Protein AF-A0A7X7NYK4-F1 (afdb_monomer)

Mean predicted aligned error: 4.28 Å

Foldseek 3Di:
DPLVVLVVLLVVLVVVLVVLLVVLLVLLVVLVPDPDDLVNLVSLLVNLVSQLVNLVSLLVSCVSCVVVVPVVSLVVQCVVLVVDPPDHSNVSSVVSNVVSVVLSVLSVCCNPPVPPDDPVSVVSVVVSSVVSNVVSVVSVVDPDD

Nearest PDB structures (foldseek):
  2xra-assembly1_A  TM=4.564E-01  e=1.113E+00  synthetic construct
  6gw5-assembly1_A  TM=4.126E-01  e=1.439E+00  Helicobacter pylori
  7nna-assembly1_A  TM=2.251E-01  e=9.634E+00  Klebsiella pneumoniae

Structure (mmCIF, N/CA/C/O backbone):
data_AF-A0A7X7NYK4-F1
#
_entry.id   AF-A0A7X7NYK4-F1
#
loop_
_atom_site.group_PDB
_atom_site.id
_atom_site.type_symbol
_atom_site.label_atom_id
_atom_site.label_alt_id
_atom_site.label_comp_id
_atom_site.label_asym_id
_atom_site.label_entity_id
_atom_site.label_seq_id
_atom_site.pdbx_PDB_ins_code
_atom_site.Cartn_x
_atom_site.Cartn_y
_atom_site.Cartn_z
_atom_site.occupancy
_atom_site.B_iso_or_equiv
_atom_site.auth_seq_id
_atom_site.auth_comp_id
_atom_site.auth_asym_id
_atom_site.auth_atom_id
_atom_site.pdbx_PDB_model_num
ATOM 1 N N . MET A 1 1 ? -14.800 -9.156 23.200 1.00 63.75 1 MET A N 1
ATOM 2 C CA . MET A 1 1 ? -13.624 -8.579 23.894 1.00 63.75 1 MET A CA 1
ATOM 3 C C . MET A 1 1 ? -14.090 -7.393 24.720 1.00 63.75 1 MET A C 1
ATOM 5 O O . MET A 1 1 ? -15.125 -6.828 24.391 1.00 63.75 1 MET A O 1
ATOM 9 N N . ALA A 1 2 ? -13.364 -7.009 25.770 1.00 80.00 2 ALA A N 1
ATOM 10 C CA . ALA A 1 2 ? -13.625 -5.723 26.422 1.00 80.00 2 ALA A CA 1
ATOM 11 C C . ALA A 1 2 ? -13.233 -4.579 25.465 1.00 80.00 2 ALA A C 1
ATOM 13 O O . ALA A 1 2 ? -12.233 -4.701 24.760 1.00 80.00 2 ALA A O 1
ATOM 14 N N . GLN A 1 3 ? -13.974 -3.467 25.444 1.00 82.19 3 GLN A N 1
ATOM 15 C CA . GLN A 1 3 ? -13.693 -2.311 24.567 1.00 82.19 3 GLN A CA 1
ATOM 16 C C . GLN A 1 3 ? -12.235 -1.826 24.676 1.00 82.19 3 GLN A C 1
ATOM 18 O O . GLN A 1 3 ? -11.560 -1.592 23.675 1.00 82.19 3 GLN A O 1
ATOM 23 N N . GLN A 1 4 ? -11.687 -1.814 25.895 1.00 87.56 4 GLN A N 1
ATOM 24 C CA . GLN A 1 4 ? -10.283 -1.471 26.152 1.00 87.56 4 GLN A CA 1
ATOM 25 C C . GLN A 1 4 ? -9.282 -2.373 25.404 1.00 87.56 4 GLN A C 1
ATOM 27 O O . GLN A 1 4 ? -8.241 -1.891 24.963 1.00 87.56 4 GLN A O 1
ATOM 32 N N . GLN A 1 5 ? -9.598 -3.658 25.210 1.00 89.94 5 GLN A N 1
ATOM 33 C CA . GLN A 1 5 ? -8.746 -4.592 24.463 1.00 89.94 5 GLN A CA 1
ATOM 34 C C . GLN A 1 5 ? -8.760 -4.287 22.959 1.00 89.94 5 GLN A C 1
ATOM 36 O O . GLN A 1 5 ? -7.721 -4.369 22.308 1.00 89.94 5 GLN A O 1
ATOM 41 N N . VAL A 1 6 ? -9.913 -3.888 22.410 1.00 89.56 6 VAL A N 1
ATOM 42 C CA . VAL A 1 6 ? -10.042 -3.49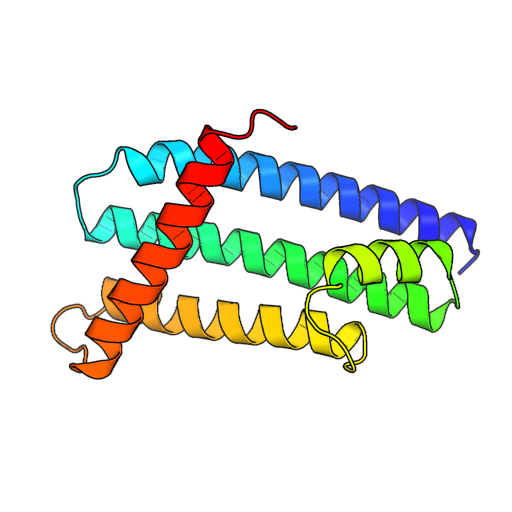3 20.996 1.00 89.56 6 VAL A CA 1
ATOM 43 C C . VAL A 1 6 ? -9.243 -2.219 20.720 1.00 89.56 6 VAL A C 1
ATOM 45 O O . VAL A 1 6 ? -8.514 -2.147 19.732 1.00 89.56 6 VAL A O 1
ATOM 48 N N . ILE A 1 7 ? -9.312 -1.243 21.628 1.00 91.62 7 ILE A N 1
ATOM 49 C CA . ILE A 1 7 ? -8.539 0.002 21.534 1.00 91.62 7 ILE A CA 1
ATOM 50 C C . ILE A 1 7 ? -7.033 -0.273 21.628 1.00 91.62 7 ILE A C 1
ATOM 52 O O . ILE A 1 7 ? -6.259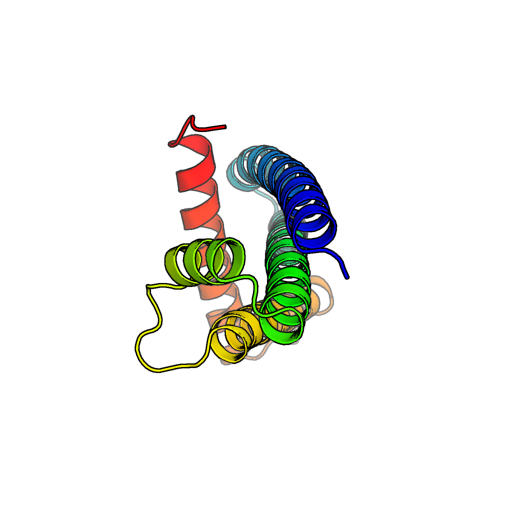 0.305 20.865 1.00 91.62 7 ILE A O 1
ATOM 56 N N . ALA A 1 8 ? -6.602 -1.152 22.537 1.00 93.25 8 ALA A N 1
ATOM 57 C CA . ALA A 1 8 ? -5.196 -1.539 22.656 1.00 93.25 8 ALA A CA 1
ATOM 58 C C . ALA A 1 8 ? -4.680 -2.197 21.364 1.00 93.25 8 ALA A C 1
ATOM 60 O O . ALA A 1 8 ? -3.689 -1.738 20.801 1.00 93.25 8 ALA A O 1
ATOM 61 N N . LEU A 1 9 ? -5.421 -3.172 20.823 1.00 93.06 9 LEU A N 1
ATOM 62 C CA . LEU A 1 9 ? -5.103 -3.797 19.534 1.00 93.06 9 LEU A CA 1
ATOM 63 C C . LEU A 1 9 ? -5.024 -2.777 18.396 1.00 93.06 9 LEU A C 1
ATOM 65 O O . LEU A 1 9 ? -4.140 -2.860 17.544 1.00 93.06 9 LEU A O 1
ATOM 69 N N . TYR A 1 10 ? -5.932 -1.799 18.371 1.00 94.50 10 TYR A N 1
ATOM 70 C CA . TYR A 1 10 ? -5.891 -0.750 17.359 1.00 94.50 10 TYR A CA 1
ATOM 71 C C . TYR A 1 10 ? -4.633 0.119 17.480 1.00 94.50 10 TYR A C 1
ATOM 73 O O . TYR A 1 10 ? -4.001 0.416 16.468 1.00 94.50 10 TYR A O 1
ATOM 81 N N . LYS A 1 11 ? -4.209 0.471 18.700 1.00 94.75 11 LYS A N 1
ATOM 82 C CA . LYS A 1 11 ? -2.945 1.191 18.930 1.00 94.75 11 LYS A CA 1
ATOM 83 C C . LYS A 1 11 ? -1.734 0.386 18.457 1.00 94.75 11 LYS A C 1
ATOM 85 O O . LYS A 1 11 ? -0.852 0.956 17.814 1.00 94.75 11 LYS A O 1
ATOM 90 N N . ASP A 1 12 ? -1.719 -0.923 18.690 1.00 96.31 12 ASP A N 1
ATOM 91 C CA . ASP A 1 12 ? -0.648 -1.799 18.201 1.00 96.31 12 ASP A CA 1
ATOM 92 C C . ASP A 1 12 ? -0.620 -1.854 16.668 1.00 96.31 12 ASP A C 1
ATOM 94 O O . ASP A 1 12 ? 0.446 -1.782 16.050 1.00 96.31 12 ASP A O 1
ATOM 98 N N . ILE A 1 13 ? -1.795 -1.916 16.033 1.00 95.69 13 ILE A N 1
ATOM 99 C CA . ILE A 1 13 ? -1.932 -1.826 14.575 1.00 95.69 13 ILE A CA 1
ATOM 100 C C . ILE A 1 13 ? -1.403 -0.483 14.060 1.00 95.69 13 ILE A C 1
ATOM 102 O O . ILE A 1 13 ? -0.646 -0.466 13.089 1.00 95.69 13 ILE A O 1
ATOM 106 N N . LEU A 1 14 ? -1.731 0.637 14.711 1.00 95.62 14 LEU A N 1
ATOM 107 C CA . LEU A 1 14 ? -1.191 1.952 14.349 1.00 95.62 14 LEU A CA 1
ATOM 108 C C . LEU A 1 14 ? 0.337 1.998 14.482 1.00 95.62 14 LEU A C 1
ATOM 110 O O . LEU A 1 14 ? 1.010 2.554 13.613 1.00 95.62 14 LEU A O 1
ATOM 114 N N . GLY A 1 15 ? 0.898 1.362 15.514 1.00 96.50 15 GLY A N 1
ATOM 115 C CA . GLY A 1 15 ? 2.342 1.194 15.670 1.00 96.50 15 GLY A CA 1
ATOM 116 C C . GLY A 1 15 ? 2.974 0.442 14.494 1.00 96.50 15 GLY A C 1
ATOM 117 O O . GLY A 1 15 ? 3.965 0.901 13.924 1.00 96.50 15 GLY A O 1
ATOM 118 N N . GLN A 1 16 ? 2.367 -0.668 14.066 1.00 96.88 16 GLN A N 1
ATOM 119 C CA . GLN A 1 16 ? 2.818 -1.428 12.893 1.00 96.88 16 GLN A CA 1
ATOM 120 C C . GLN A 1 16 ? 2.709 -0.613 11.600 1.00 96.88 16 GLN A C 1
ATOM 122 O O . GLN A 1 16 ? 3.641 -0.601 10.794 1.00 96.88 16 GLN A O 1
ATOM 127 N N . VAL A 1 17 ? 1.607 0.118 11.411 1.00 96.44 17 VAL A N 1
ATOM 128 C CA . VAL A 1 17 ? 1.431 1.002 10.253 1.00 96.44 17 VAL A CA 1
ATOM 129 C C . VAL A 1 17 ? 2.500 2.093 10.241 1.00 96.44 17 VAL A C 1
ATOM 131 O O . VAL A 1 17 ? 3.089 2.332 9.191 1.00 96.44 17 VAL A O 1
ATOM 134 N N . LYS A 1 18 ? 2.854 2.683 11.390 1.00 95.44 18 LYS A N 1
ATOM 135 C CA . LYS A 1 18 ? 3.949 3.663 11.470 1.00 95.44 18 LYS A CA 1
ATOM 136 C C . LYS A 1 18 ? 5.282 3.084 10.974 1.00 95.44 18 LYS A C 1
ATOM 138 O O . LYS A 1 18 ? 6.003 3.755 10.236 1.00 95.44 18 LYS A O 1
ATOM 143 N N . GLN A 1 19 ? 5.596 1.832 11.312 1.00 96.00 19 GLN A N 1
ATOM 144 C CA . GLN A 1 19 ? 6.805 1.155 10.819 1.00 96.00 19 GLN A CA 1
ATOM 145 C C . GLN A 1 19 ? 6.760 0.882 9.307 1.00 96.00 19 GLN A C 1
ATOM 147 O O . GLN A 1 19 ? 7.772 1.014 8.609 1.00 96.00 19 GLN A O 1
ATOM 152 N N . ILE A 1 20 ? 5.581 0.545 8.776 1.00 96.38 20 ILE A N 1
ATOM 153 C CA . ILE A 1 20 ? 5.364 0.410 7.330 1.00 96.38 20 ILE A CA 1
ATOM 154 C C . ILE A 1 20 ? 5.599 1.752 6.628 1.00 96.38 20 ILE A C 1
ATOM 156 O O . ILE A 1 20 ? 6.311 1.800 5.626 1.00 96.38 20 ILE A O 1
ATOM 160 N N . GLU A 1 21 ? 5.055 2.843 7.163 1.00 95.00 21 GLU A N 1
ATOM 161 C CA . GLU A 1 21 ? 5.196 4.189 6.601 1.00 95.00 21 GLU A CA 1
ATOM 162 C C . GLU A 1 21 ? 6.660 4.670 6.612 1.00 95.00 21 GLU A C 1
ATOM 164 O O . GLU A 1 21 ? 7.156 5.178 5.603 1.00 95.00 21 GLU A O 1
ATOM 169 N N . LEU A 1 22 ? 7.412 4.395 7.685 1.00 93.38 22 LEU A N 1
ATOM 170 C CA . LEU A 1 22 ? 8.867 4.610 7.733 1.00 93.38 22 LEU A CA 1
ATOM 171 C C . LEU A 1 22 ? 9.605 3.816 6.643 1.00 93.38 22 LEU A C 1
ATOM 173 O O . LEU A 1 22 ? 10.459 4.351 5.930 1.00 93.38 22 LEU A O 1
ATOM 177 N N . SER A 1 23 ? 9.249 2.541 6.474 1.00 94.19 23 SER A N 1
ATOM 178 C CA . SER A 1 23 ? 9.837 1.677 5.444 1.00 94.19 23 SER A CA 1
ATOM 179 C C . SER A 1 23 ? 9.542 2.196 4.033 1.00 94.19 23 SER A C 1
ATOM 181 O O . SER A 1 23 ? 10.435 2.219 3.180 1.00 94.19 23 SER A O 1
ATOM 183 N N . LYS A 1 24 ? 8.316 2.679 3.790 1.00 94.75 24 LYS A N 1
ATOM 184 C CA . LYS A 1 24 ? 7.922 3.325 2.531 1.00 94.75 24 LYS A CA 1
ATOM 185 C C . LYS A 1 24 ? 8.679 4.626 2.288 1.00 94.75 24 LYS A C 1
ATOM 187 O O . LYS A 1 24 ? 9.104 4.852 1.154 1.00 94.75 24 LYS A O 1
ATOM 192 N N . LYS A 1 25 ? 8.900 5.452 3.314 1.00 92.94 25 LYS A N 1
ATOM 193 C CA . LYS A 1 25 ? 9.686 6.692 3.202 1.00 92.94 25 LYS A CA 1
ATOM 194 C C . LYS A 1 25 ? 11.126 6.40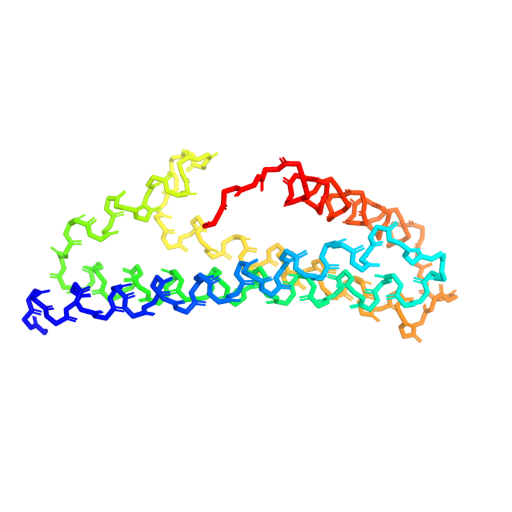1 2.772 1.00 92.94 25 LYS A C 1
ATOM 196 O O . LYS A 1 25 ? 11.592 6.944 1.773 1.00 92.94 25 LYS A O 1
ATOM 201 N N . ASN A 1 26 ? 11.793 5.456 3.436 1.00 92.06 26 ASN A N 1
ATOM 202 C CA . ASN A 1 26 ? 13.153 5.037 3.074 1.00 92.06 26 ASN A CA 1
ATOM 203 C C . ASN A 1 26 ? 13.227 4.459 1.653 1.00 92.06 26 ASN A C 1
ATOM 205 O O . ASN A 1 26 ? 14.166 4.724 0.896 1.00 92.06 26 ASN A O 1
ATOM 209 N N . LEU A 1 27 ? 12.222 3.670 1.268 1.00 94.44 27 LEU A N 1
ATOM 210 C CA . LEU A 1 27 ? 12.132 3.112 -0.074 1.00 94.44 27 LEU A CA 1
ATOM 211 C C . LEU A 1 27 ? 11.898 4.200 -1.129 1.00 94.44 27 LEU A C 1
ATOM 213 O O . LEU A 1 27 ? 12.476 4.113 -2.211 1.00 94.44 27 LEU A O 1
ATOM 217 N N . SER A 1 28 ? 11.111 5.227 -0.811 1.00 94.06 28 SER A N 1
ATOM 218 C CA . SER A 1 28 ? 10.816 6.357 -1.699 1.00 94.06 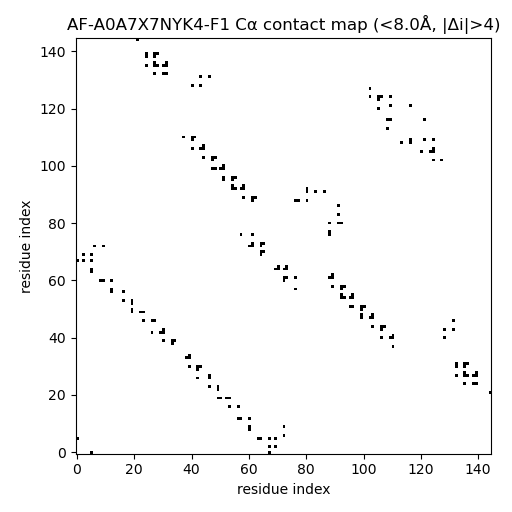28 SER A CA 1
ATOM 219 C C . SER A 1 28 ? 12.085 7.114 -2.081 1.00 94.06 28 SER A C 1
ATOM 221 O O . SER A 1 28 ? 12.333 7.317 -3.268 1.00 94.06 28 SER A O 1
ATOM 223 N N . SER A 1 29 ? 12.958 7.412 -1.114 1.00 91.62 29 SER A N 1
ATOM 224 C CA . SER A 1 29 ? 14.258 8.041 -1.387 1.00 91.62 29 SER A CA 1
ATOM 225 C C . SER A 1 29 ? 15.104 7.213 -2.360 1.00 91.62 29 SER A C 1
ATOM 227 O O . SER A 1 29 ? 15.627 7.733 -3.344 1.00 91.62 29 SER A O 1
ATOM 229 N N . ARG A 1 30 ? 15.176 5.890 -2.151 1.00 93.31 30 ARG A N 1
ATOM 230 C CA . ARG A 1 30 ? 15.901 4.972 -3.050 1.00 93.31 30 ARG A CA 1
ATOM 231 C C . ARG A 1 30 ? 15.267 4.900 -4.439 1.00 93.31 30 ARG A C 1
ATOM 233 O O . ARG A 1 30 ? 15.976 4.838 -5.443 1.00 93.31 30 ARG A O 1
ATOM 240 N N . LEU A 1 31 ? 13.937 4.897 -4.499 1.00 94.25 31 LEU A N 1
ATOM 241 C CA . LEU A 1 31 ? 13.175 4.813 -5.740 1.00 94.25 31 LEU A CA 1
ATOM 242 C C . LEU A 1 31 ? 13.416 6.029 -6.643 1.00 94.25 31 LEU A C 1
ATOM 244 O O . LEU A 1 31 ? 13.506 5.869 -7.859 1.00 94.25 31 LEU A O 1
ATOM 248 N N . LEU A 1 32 ? 13.554 7.22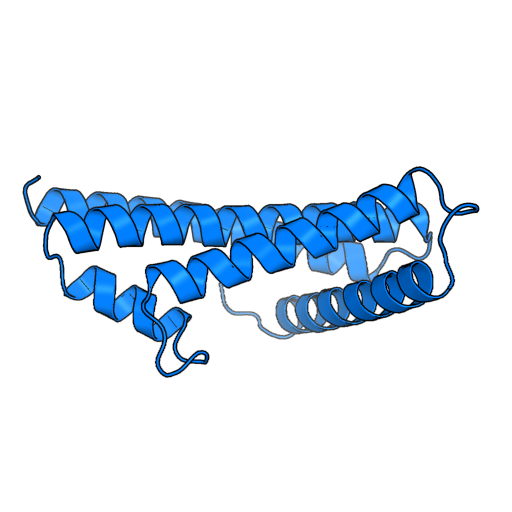0 -6.059 1.00 92.94 32 LEU A N 1
ATOM 249 C CA . LEU A 1 32 ? 13.803 8.456 -6.805 1.00 92.94 32 LEU A CA 1
ATOM 250 C C . LEU A 1 32 ? 15.242 8.557 -7.339 1.00 92.94 32 LEU A C 1
ATOM 252 O O . LEU A 1 32 ? 15.472 9.230 -8.340 1.00 92.94 32 LEU A O 1
ATOM 256 N N . MET A 1 33 ? 16.201 7.859 -6.722 1.00 92.88 33 MET A N 1
ATOM 257 C CA . MET A 1 33 ? 17.613 7.879 -7.131 1.00 92.88 33 MET A CA 1
ATOM 258 C C . MET A 1 33 ? 17.970 6.816 -8.182 1.00 92.88 33 MET A C 1
ATOM 260 O O . MET A 1 33 ? 18.947 6.970 -8.919 1.00 92.88 33 MET A O 1
ATOM 264 N N . VAL A 1 34 ? 17.211 5.718 -8.273 1.00 94.62 34 VAL A N 1
ATOM 265 C CA . VAL A 1 34 ? 17.578 4.598 -9.151 1.00 94.62 34 VAL A CA 1
ATOM 266 C C . VAL A 1 34 ? 17.306 4.908 -10.627 1.00 94.62 34 VAL A C 1
ATOM 268 O O . VAL A 1 34 ? 16.196 5.284 -11.011 1.00 94.62 34 VAL A O 1
ATOM 271 N N . LYS A 1 35 ? 18.310 4.698 -11.487 1.00 90.62 35 LYS A N 1
ATOM 272 C CA . LYS A 1 35 ? 18.198 4.866 -12.951 1.00 90.62 35 LYS A CA 1
ATOM 273 C C . LYS A 1 35 ? 17.816 3.571 -13.677 1.00 90.62 35 LYS A C 1
ATOM 275 O O . LYS A 1 35 ? 17.097 3.612 -14.670 1.00 90.62 35 LYS A O 1
ATOM 280 N N . GLU A 1 36 ? 18.269 2.432 -13.162 1.00 95.62 36 GLU A N 1
ATOM 281 C CA . GLU A 1 36 ? 18.100 1.113 -13.776 1.00 95.62 36 GLU A CA 1
ATOM 282 C C . GLU A 1 36 ? 16.644 0.622 -13.672 1.00 95.62 36 GLU A C 1
ATOM 284 O O . GLU A 1 36 ? 16.035 0.621 -12.596 1.00 95.62 36 GLU A O 1
ATOM 289 N N . ARG A 1 37 ? 16.057 0.238 -14.815 1.00 93.12 37 ARG A N 1
ATOM 290 C CA . ARG A 1 37 ? 14.613 -0.018 -14.934 1.00 93.12 37 ARG A CA 1
ATOM 291 C C . ARG A 1 37 ? 14.160 -1.213 -14.100 1.00 93.12 37 ARG A C 1
ATOM 293 O O . ARG A 1 37 ? 13.115 -1.119 -13.457 1.00 93.12 37 ARG A O 1
ATOM 300 N N . LYS A 1 38 ? 14.893 -2.329 -14.111 1.00 94.94 38 LYS A N 1
ATOM 301 C CA . LYS A 1 38 ? 14.491 -3.549 -13.401 1.00 94.94 38 LYS A CA 1
ATOM 302 C C . LYS A 1 38 ? 14.517 -3.319 -11.894 1.00 94.94 38 LYS A C 1
ATOM 304 O O . LYS A 1 38 ? 13.523 -3.610 -11.232 1.00 94.94 38 LYS A O 1
ATOM 309 N N . THR A 1 39 ? 15.582 -2.717 -11.365 1.00 96.44 39 THR A N 1
ATOM 310 C CA . THR A 1 39 ? 15.680 -2.350 -9.944 1.00 96.44 39 THR A CA 1
ATOM 311 C C . THR A 1 39 ? 14.579 -1.372 -9.551 1.00 96.44 39 THR A C 1
ATOM 313 O O . THR A 1 39 ? 13.941 -1.568 -8.517 1.00 96.44 39 THR A O 1
ATOM 316 N N . ARG A 1 40 ? 14.264 -0.373 -10.390 1.00 96.62 40 ARG A N 1
ATOM 317 C CA . ARG A 1 40 ? 13.128 0.528 -10.137 1.00 96.62 40 ARG A CA 1
ATOM 318 C C . ARG A 1 40 ? 11.813 -0.235 -9.991 1.00 96.62 40 ARG A C 1
ATOM 320 O O . ARG A 1 40 ? 11.078 -0.002 -9.037 1.00 96.62 40 ARG A O 1
ATOM 327 N N . LEU A 1 41 ? 11.525 -1.165 -10.901 1.00 97.31 41 LEU A N 1
ATOM 328 C CA . LEU A 1 41 ? 10.309 -1.981 -10.835 1.00 97.31 41 LEU A CA 1
ATOM 329 C C . LEU A 1 41 ? 10.277 -2.877 -9.588 1.00 97.31 41 LEU A C 1
ATOM 331 O O . LEU A 1 41 ? 9.216 -3.037 -8.986 1.00 97.31 41 LEU A O 1
ATOM 335 N N . VAL A 1 42 ? 11.421 -3.419 -9.158 1.00 97.81 42 VAL A N 1
ATOM 336 C CA . VAL A 1 42 ? 11.524 -4.177 -7.899 1.00 97.81 42 VAL A CA 1
ATOM 337 C C . VAL A 1 42 ? 11.180 -3.294 -6.697 1.00 97.81 42 VAL A C 1
ATOM 339 O O . VAL A 1 42 ? 10.368 -3.695 -5.862 1.00 97.81 42 VAL A O 1
ATOM 342 N N . LEU A 1 43 ? 11.729 -2.076 -6.632 1.00 97.62 43 LEU A N 1
ATOM 343 C CA . LEU A 1 43 ? 11.401 -1.116 -5.575 1.00 97.62 43 LEU A CA 1
ATOM 344 C C . LEU A 1 43 ? 9.911 -0.748 -5.597 1.00 97.62 43 LEU A C 1
ATOM 346 O O . LEU A 1 43 ? 9.272 -0.777 -4.551 1.00 97.62 43 LEU A O 1
ATOM 350 N N . ILE A 1 44 ? 9.322 -0.510 -6.771 1.00 97.75 44 ILE A N 1
ATOM 351 C CA . ILE A 1 44 ? 7.877 -0.254 -6.919 1.00 97.75 44 ILE A CA 1
ATOM 352 C C . ILE A 1 44 ? 7.046 -1.431 -6.403 1.00 97.75 44 ILE A C 1
ATOM 354 O O . ILE A 1 44 ? 6.093 -1.238 -5.651 1.00 97.75 44 ILE A O 1
ATOM 358 N N . ASN A 1 45 ? 7.406 -2.668 -6.750 1.00 98.19 45 ASN A N 1
ATOM 359 C CA . ASN A 1 45 ? 6.702 -3.845 -6.242 1.00 98.19 45 ASN A CA 1
ATOM 360 C C . ASN A 1 45 ? 6.791 -3.967 -4.709 1.00 98.19 45 ASN A C 1
ATOM 362 O O . ASN A 1 45 ? 5.833 -4.429 -4.085 1.00 98.19 45 ASN A O 1
ATOM 366 N N . ASN A 1 46 ? 7.910 -3.554 -4.110 1.00 97.94 46 ASN A N 1
ATOM 367 C CA . ASN A 1 46 ? 8.089 -3.525 -2.659 1.00 97.94 46 ASN A CA 1
ATOM 368 C C . ASN A 1 46 ? 7.297 -2.379 -2.008 1.00 97.94 46 ASN A C 1
ATOM 370 O O . ASN A 1 46 ? 6.665 -2.592 -0.979 1.00 97.94 46 ASN A O 1
ATOM 374 N N . PHE A 1 47 ? 7.240 -1.200 -2.633 1.00 97.69 47 PHE A N 1
ATOM 375 C CA . PHE A 1 47 ? 6.372 -0.101 -2.197 1.00 97.69 47 PHE A CA 1
ATOM 376 C C . PHE A 1 47 ? 4.908 -0.553 -2.131 1.00 97.69 47 PHE A C 1
ATOM 378 O O . PHE A 1 47 ? 4.247 -0.426 -1.104 1.00 97.69 47 PHE A O 1
ATOM 385 N N . LEU A 1 48 ? 4.423 -1.161 -3.217 1.00 97.94 48 LEU A N 1
ATOM 386 C CA . LEU A 1 48 ? 3.063 -1.690 -3.310 1.00 97.94 48 LEU A CA 1
ATOM 387 C C . LEU A 1 48 ? 2.821 -2.849 -2.330 1.00 97.94 48 LEU A C 1
ATOM 389 O O . LEU A 1 48 ? 1.698 -3.061 -1.882 1.00 97.94 48 LEU A O 1
ATOM 393 N N . TYR A 1 49 ? 3.851 -3.632 -1.994 1.00 98.00 49 TYR A N 1
ATOM 394 C CA . TYR A 1 49 ? 3.739 -4.656 -0.955 1.00 98.00 49 TYR A CA 1
ATOM 395 C C . TYR A 1 49 ? 3.426 -4.032 0.405 1.00 98.00 49 TYR A C 1
ATOM 397 O O . TYR A 1 49 ? 2.469 -4.461 1.047 1.00 98.00 49 TYR A O 1
ATOM 405 N N . PHE A 1 50 ? 4.192 -3.016 0.801 1.00 97.81 50 PHE A N 1
ATOM 406 C CA . PHE A 1 50 ? 3.980 -2.294 2.052 1.00 97.81 50 PHE A CA 1
ATOM 407 C C . PHE A 1 50 ? 2.613 -1.614 2.097 1.00 97.81 50 PHE A C 1
ATOM 409 O O . PHE A 1 50 ? 1.916 -1.730 3.103 1.00 97.81 50 PHE A O 1
ATOM 416 N N . GLU A 1 51 ? 2.182 -1.010 0.987 1.00 96.25 51 GLU A N 1
ATOM 417 C CA . GLU A 1 51 ? 0.856 -0.394 0.908 1.00 96.25 51 GLU A CA 1
ATOM 418 C C . GLU A 1 51 ? -0.257 -1.414 1.140 1.00 96.25 51 GLU A C 1
ATOM 420 O O . GLU A 1 51 ? -1.139 -1.211 1.973 1.00 96.25 51 GLU A O 1
ATOM 425 N N . ARG A 1 52 ? -0.164 -2.582 0.496 1.00 97.56 52 ARG A N 1
ATOM 426 C CA . ARG A 1 52 ? -1.108 -3.675 0.737 1.00 97.56 52 ARG A CA 1
ATOM 427 C C . ARG A 1 52 ? -1.118 -4.107 2.205 1.00 97.56 52 ARG A C 1
ATOM 429 O O . ARG A 1 52 ? -2.196 -4.294 2.754 1.00 97.56 52 ARG A O 1
ATOM 436 N N . CYS A 1 53 ? 0.051 -4.279 2.824 1.00 97.75 53 CYS A N 1
ATOM 437 C CA . CYS A 1 53 ? 0.151 -4.699 4.224 1.00 97.75 53 CYS A CA 1
ATOM 438 C C . CYS A 1 53 ? -0.526 -3.698 5.168 1.00 97.75 53 CYS A C 1
ATOM 440 O O . CYS A 1 53 ? -1.252 -4.118 6.064 1.00 97.75 53 CYS A O 1
ATOM 442 N N . LYS A 1 54 ? -0.373 -2.390 4.925 1.00 97.56 54 LYS A N 1
ATOM 443 C CA . LYS A 1 54 ? -1.104 -1.349 5.661 1.00 97.56 54 LYS A CA 1
ATOM 444 C C . LYS A 1 54 ? -2.618 -1.532 5.545 1.00 97.56 54 LYS A C 1
ATOM 446 O O . LYS A 1 54 ? -3.310 -1.559 6.559 1.00 97.56 54 LYS A O 1
ATOM 451 N N . HIS A 1 55 ? -3.141 -1.688 4.329 1.00 97.88 55 HIS A N 1
ATOM 452 C CA . HIS A 1 55 ? -4.583 -1.876 4.145 1.00 97.88 55 HIS A CA 1
ATOM 453 C C . HIS A 1 55 ? -5.085 -3.194 4.749 1.00 97.88 55 HIS A C 1
ATOM 455 O O . HIS A 1 55 ? -6.179 -3.228 5.300 1.00 97.88 55 HIS A O 1
ATOM 461 N N . GLU A 1 56 ? -4.297 -4.271 4.703 1.00 97.81 56 GLU A N 1
ATOM 462 C CA . GLU A 1 56 ? -4.633 -5.545 5.355 1.00 97.81 56 GLU A CA 1
ATOM 463 C C . GLU A 1 56 ? -4.716 -5.391 6.886 1.00 97.81 56 GLU A C 1
ATOM 465 O O . GLU A 1 56 ? -5.676 -5.873 7.489 1.00 97.81 56 GLU A O 1
ATOM 470 N N . LEU A 1 57 ? -3.792 -4.646 7.506 1.00 97.88 57 LEU A N 1
ATOM 471 C CA . LEU A 1 57 ? -3.855 -4.309 8.933 1.00 97.88 57 LEU A CA 1
ATOM 472 C C . LEU A 1 57 ? -5.108 -3.494 9.277 1.00 97.88 57 LEU A C 1
ATOM 474 O O . LEU A 1 57 ? -5.827 -3.835 10.216 1.00 97.88 57 LEU A O 1
ATOM 478 N N . PHE A 1 58 ? -5.417 -2.461 8.490 1.00 97.88 58 PHE A N 1
ATOM 479 C CA . PHE A 1 58 ? -6.624 -1.660 8.699 1.00 97.88 58 PHE A CA 1
ATOM 480 C C . PHE A 1 58 ? -7.912 -2.446 8.471 1.00 97.88 58 PHE A C 1
ATOM 482 O O . PHE A 1 58 ? -8.879 -2.249 9.201 1.00 97.88 58 PHE A O 1
ATOM 489 N N . ARG A 1 59 ? -7.930 -3.381 7.517 1.00 96.88 59 ARG A N 1
ATOM 490 C CA . ARG A 1 59 ? -9.080 -4.267 7.318 1.00 96.88 59 ARG A CA 1
ATOM 491 C C . ARG A 1 59 ? -9.303 -5.154 8.537 1.00 96.88 59 ARG A C 1
ATOM 493 O O . ARG A 1 59 ? -10.440 -5.305 8.970 1.00 96.88 59 ARG A O 1
ATOM 500 N N . ASN A 1 60 ? -8.236 -5.719 9.098 1.00 95.06 60 ASN A N 1
ATOM 501 C CA . ASN A 1 60 ? -8.330 -6.530 10.310 1.00 95.06 60 ASN A CA 1
ATOM 502 C C . ASN A 1 60 ? -8.835 -5.695 11.496 1.00 95.06 60 ASN A C 1
ATOM 504 O O . ASN A 1 60 ? -9.733 -6.142 12.207 1.00 95.06 60 ASN A O 1
ATOM 508 N N . ALA A 1 61 ? -8.328 -4.467 11.658 1.00 95.44 61 ALA A N 1
ATOM 509 C CA . ALA A 1 61 ? -8.820 -3.530 12.668 1.00 95.44 61 ALA A CA 1
ATOM 510 C C . ALA A 1 61 ? -10.318 -3.235 12.493 1.00 95.44 61 ALA A C 1
ATOM 512 O O . ALA A 1 61 ? -11.072 -3.316 13.459 1.00 95.44 61 ALA A O 1
ATOM 513 N N . ALA A 1 62 ? -10.757 -2.964 11.260 1.00 95.56 62 ALA A N 1
ATOM 514 C CA . ALA A 1 62 ? -12.154 -2.690 10.941 1.00 95.56 62 ALA A CA 1
ATOM 515 C C . ALA A 1 62 ? -13.068 -3.876 11.285 1.00 95.56 62 ALA A C 1
ATOM 517 O O . ALA A 1 62 ? -14.097 -3.682 11.922 1.00 95.56 62 ALA A O 1
ATOM 518 N N . VAL A 1 63 ? -12.681 -5.108 10.929 1.00 95.62 63 VAL A N 1
ATOM 519 C CA . VAL A 1 63 ? -13.464 -6.315 11.259 1.00 95.62 63 VAL A CA 1
ATOM 520 C C . VAL A 1 63 ? -13.613 -6.477 12.773 1.00 95.62 63 VAL A C 1
ATOM 522 O O . VAL A 1 63 ? -14.712 -6.730 13.263 1.00 95.62 63 VAL A O 1
ATOM 525 N N . ILE A 1 64 ? -12.525 -6.308 13.531 1.00 94.50 64 ILE A N 1
ATOM 526 C CA . ILE A 1 64 ? -12.561 -6.422 14.996 1.00 94.50 64 ILE A CA 1
ATOM 527 C C . ILE A 1 64 ? -13.442 -5.320 15.595 1.00 94.50 64 ILE A C 1
ATOM 529 O O . ILE A 1 64 ? -14.268 -5.610 16.461 1.00 94.50 64 ILE A O 1
ATOM 533 N N . ALA A 1 65 ? -13.294 -4.080 15.129 1.00 93.88 65 ALA A N 1
ATOM 534 C CA . ALA A 1 65 ? -14.053 -2.943 15.631 1.00 93.88 65 ALA A CA 1
ATOM 535 C C . ALA A 1 65 ? -15.556 -3.078 15.349 1.00 93.88 65 ALA A C 1
ATOM 537 O O . ALA A 1 65 ? -16.354 -2.896 16.265 1.00 93.88 65 ALA A O 1
ATOM 538 N N . LEU A 1 66 ? -15.945 -3.488 14.136 1.00 93.88 66 LEU A N 1
ATOM 539 C CA . LEU A 1 66 ? -17.345 -3.730 13.767 1.00 93.88 66 LEU A CA 1
ATOM 540 C C . LEU A 1 66 ? -17.968 -4.847 14.614 1.00 93.88 66 LEU A C 1
ATOM 542 O O . LEU A 1 66 ? -19.041 -4.661 15.185 1.00 93.88 66 LEU A O 1
ATOM 546 N N . ASN A 1 67 ? -17.261 -5.968 14.783 1.00 93.75 67 ASN A N 1
ATOM 547 C CA . ASN A 1 67 ? -17.748 -7.097 15.582 1.00 93.75 67 ASN A CA 1
ATOM 548 C C . ASN A 1 67 ? -17.925 -6.756 17.070 1.00 93.75 67 ASN A C 1
ATOM 550 O O . ASN A 1 67 ? -18.774 -7.345 17.734 1.00 93.75 67 ASN A O 1
ATOM 554 N N . ASN A 1 68 ? -17.132 -5.821 17.604 1.00 92.94 68 ASN A N 1
ATOM 555 C CA . ASN A 1 68 ? -17.214 -5.388 19.003 1.00 92.94 68 ASN A CA 1
ATOM 556 C C . ASN A 1 68 ? -17.945 -4.043 19.174 1.00 92.94 68 ASN A C 1
ATOM 558 O O . ASN A 1 68 ? -18.007 -3.540 20.293 1.00 92.94 68 ASN A O 1
ATOM 562 N N . ARG A 1 69 ? -18.513 -3.478 18.095 1.00 92.44 69 ARG A N 1
ATOM 563 C CA . ARG A 1 69 ? -19.210 -2.178 18.073 1.00 92.44 69 ARG A CA 1
ATOM 564 C C . ARG A 1 69 ? -18.379 -1.033 18.670 1.00 92.44 69 ARG A C 1
ATOM 566 O O . ARG A 1 69 ? -18.896 -0.189 19.395 1.00 92.44 69 ARG A O 1
ATOM 573 N N . GLU A 1 70 ? -17.081 -1.016 18.374 1.00 94.69 70 GLU A N 1
ATOM 574 C CA . GLU A 1 70 ? -16.160 0.016 18.855 1.00 94.69 70 GLU A CA 1
ATOM 575 C C . GLU A 1 70 ? -16.159 1.223 17.904 1.00 94.69 70 GLU A C 1
ATOM 577 O O . GLU A 1 70 ? -15.352 1.309 16.973 1.00 94.69 70 GLU A O 1
ATOM 582 N N . SER A 1 71 ? -17.090 2.154 18.129 1.00 92.12 71 SER A N 1
ATOM 583 C CA . SER A 1 71 ? -17.331 3.307 17.251 1.00 92.12 71 SER A CA 1
ATOM 584 C C . SER A 1 71 ? -16.100 4.191 17.059 1.00 92.12 71 SER A C 1
ATOM 586 O O . SER A 1 71 ? -15.855 4.650 15.948 1.00 92.12 71 SER A O 1
ATOM 588 N N . SER A 1 72 ? -15.274 4.373 18.095 1.00 93.69 72 SER A N 1
ATOM 589 C CA . SER A 1 72 ? -14.094 5.247 18.019 1.00 93.69 72 SER A CA 1
ATOM 590 C C . SER A 1 72 ? -13.076 4.778 16.968 1.00 93.69 72 SER A C 1
ATOM 592 O O . SER A 1 72 ? -12.515 5.579 16.214 1.00 93.69 72 SER A O 1
ATOM 594 N N . VAL A 1 73 ? -12.872 3.461 16.870 1.00 94.06 73 VAL A N 1
ATOM 595 C CA . VAL A 1 73 ? -11.975 2.843 15.886 1.00 94.06 73 VAL A CA 1
ATOM 596 C C . VAL A 1 73 ? -12.604 2.880 14.495 1.00 94.06 73 VAL A C 1
ATOM 598 O O . VAL A 1 73 ? -11.912 3.198 13.527 1.00 94.06 73 VAL A O 1
ATOM 601 N N . ILE A 1 74 ? -13.908 2.606 14.389 1.00 94.44 74 ILE A N 1
ATOM 602 C CA . ILE A 1 74 ? -14.644 2.666 13.116 1.00 94.44 74 ILE A CA 1
ATOM 603 C C . ILE A 1 74 ? -14.563 4.077 12.525 1.00 94.44 74 ILE A C 1
ATOM 605 O O . ILE A 1 74 ? -14.148 4.231 11.380 1.00 94.44 74 ILE A O 1
ATOM 609 N N . GLU A 1 75 ? -14.871 5.109 13.312 1.00 94.44 75 GLU A N 1
ATOM 610 C CA . GLU A 1 75 ? -14.801 6.512 12.891 1.00 94.44 75 GLU A CA 1
ATOM 611 C C . GLU A 1 75 ? -13.386 6.924 12.478 1.00 94.44 75 GLU A C 1
ATOM 613 O O . GLU A 1 75 ? -13.195 7.629 11.484 1.00 94.44 75 GLU A O 1
ATOM 618 N N . SER A 1 76 ? -12.371 6.481 13.228 1.00 94.56 76 SER A N 1
ATOM 619 C CA . SER A 1 76 ? -10.976 6.748 12.881 1.00 94.56 76 SER A CA 1
ATOM 620 C C . SER A 1 76 ? -10.601 6.139 11.530 1.00 94.56 76 SER A C 1
ATOM 622 O O . SER A 1 76 ? -9.885 6.783 10.763 1.00 94.56 76 SER A O 1
ATOM 624 N N . LEU A 1 77 ? -11.059 4.921 11.241 1.00 94.75 77 LEU A N 1
ATOM 625 C CA . LEU A 1 77 ? -10.799 4.250 9.972 1.00 94.75 77 LEU A CA 1
ATOM 626 C C . LEU A 1 77 ? -11.613 4.874 8.833 1.00 94.75 77 LEU A C 1
ATOM 628 O O . LEU A 1 77 ? -11.051 5.121 7.774 1.00 94.75 77 LEU A O 1
ATOM 632 N N . GLU A 1 78 ? -12.884 5.215 9.042 1.00 94.31 78 GLU A N 1
ATOM 633 C CA . GLU A 1 78 ? -13.714 5.898 8.036 1.00 94.31 78 GLU A CA 1
ATOM 634 C C . GLU A 1 78 ? -13.086 7.213 7.564 1.00 94.31 78 GLU A C 1
ATOM 636 O O . GLU A 1 78 ? -13.036 7.480 6.364 1.00 94.31 78 GLU A O 1
ATOM 641 N N . LYS A 1 79 ? -12.488 7.994 8.473 1.00 93.31 79 LYS A N 1
ATOM 642 C CA . LYS A 1 79 ? -11.752 9.217 8.103 1.00 93.31 79 LYS A CA 1
ATOM 643 C C . LYS A 1 79 ? -10.605 8.941 7.126 1.00 93.31 79 LYS A C 1
ATOM 645 O O . LYS A 1 79 ? -10.408 9.719 6.192 1.00 93.31 79 LYS A O 1
ATOM 650 N N . LEU A 1 80 ? -9.885 7.828 7.296 1.00 91.94 80 LEU A N 1
ATOM 651 C CA . LEU A 1 80 ? -8.777 7.432 6.416 1.00 91.94 80 LEU A CA 1
ATOM 652 C C . LEU A 1 80 ? -9.244 6.996 5.018 1.00 91.94 80 LEU A C 1
ATOM 654 O O . LEU A 1 80 ? -8.469 7.083 4.068 1.00 91.94 80 LEU A O 1
ATOM 658 N N . TYR A 1 81 ? -10.492 6.540 4.883 1.00 92.69 81 TYR A N 1
ATOM 659 C CA . TYR A 1 81 ? -11.085 6.086 3.617 1.00 92.69 81 TYR A CA 1
ATOM 660 C C . TYR A 1 81 ? -12.223 6.994 3.129 1.00 92.69 81 TYR A C 1
ATOM 662 O O . TYR A 1 81 ? -13.016 6.598 2.276 1.00 92.69 81 TYR A O 1
ATOM 670 N N . SER A 1 82 ? -12.280 8.227 3.634 1.00 87.69 82 SER A N 1
ATOM 671 C CA . SER A 1 82 ? -13.345 9.199 3.356 1.00 87.69 82 SER A CA 1
ATOM 672 C C . SER A 1 82 ? -13.478 9.574 1.878 1.00 87.69 82 SER A C 1
ATOM 674 O O . SER A 1 82 ? -14.556 9.935 1.441 1.00 87.69 82 SER A O 1
ATOM 676 N N . TYR A 1 83 ? -12.427 9.407 1.074 1.00 83.00 83 TYR A N 1
ATOM 677 C CA . TYR A 1 83 ? -12.447 9.674 -0.371 1.00 83.00 83 TYR A CA 1
ATOM 678 C C . TYR A 1 83 ? -13.325 8.704 -1.191 1.00 83.00 83 TYR A C 1
ATOM 680 O O . TYR A 1 83 ? -13.469 8.888 -2.400 1.00 83.00 83 TYR A O 1
ATOM 688 N N . LYS A 1 84 ? -13.875 7.650 -0.574 1.00 75.69 84 LYS A N 1
ATOM 689 C CA . LYS A 1 84 ? -14.826 6.714 -1.192 1.00 75.69 84 LYS A CA 1
ATOM 690 C C . LYS A 1 84 ? -16.183 6.825 -0.511 1.00 75.69 84 LYS A C 1
ATOM 692 O O . LYS A 1 84 ? -16.484 6.057 0.404 1.00 75.69 84 LYS A O 1
ATOM 697 N N . ASP A 1 85 ? -16.996 7.767 -0.966 1.00 74.12 85 ASP A N 1
ATOM 698 C CA . ASP A 1 85 ? -18.354 7.9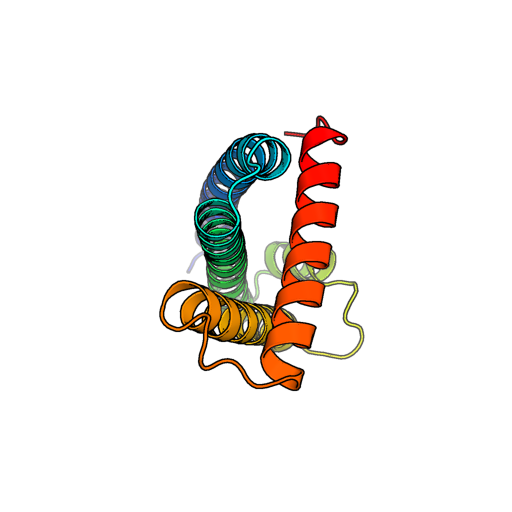49 -0.458 1.00 74.12 85 ASP A CA 1
ATOM 699 C C . ASP A 1 85 ? -19.267 6.760 -0.804 1.00 74.12 85 ASP A C 1
ATOM 701 O O . ASP A 1 85 ? -19.106 6.095 -1.829 1.00 74.12 85 ASP A O 1
ATOM 705 N N . GLY A 1 86 ? -20.233 6.480 0.075 1.00 72.69 86 GLY A N 1
ATOM 706 C CA . GLY A 1 86 ? -21.345 5.554 -0.180 1.00 72.69 86 GLY A CA 1
ATOM 707 C C . GLY A 1 86 ? -21.064 4.050 -0.051 1.00 72.69 86 GLY A C 1
ATOM 708 O O . GLY A 1 86 ? -22.016 3.277 -0.011 1.00 72.69 86 GLY A O 1
ATOM 709 N N . ALA A 1 87 ? -19.806 3.612 0.044 1.00 79.94 87 ALA A N 1
ATOM 710 C CA . ALA A 1 87 ? -19.463 2.208 0.314 1.00 79.94 87 ALA A CA 1
ATOM 711 C C . ALA A 1 87 ? -19.304 1.927 1.820 1.00 79.94 87 ALA A C 1
ATOM 713 O O . ALA A 1 87 ? -18.994 2.833 2.591 1.00 79.94 87 ALA A O 1
ATOM 714 N N . GLU A 1 88 ? -19.440 0.669 2.242 1.00 90.69 88 GLU A N 1
ATOM 715 C CA . GLU A 1 88 ? -19.100 0.256 3.610 1.00 90.69 88 GLU A CA 1
ATOM 716 C C . GLU A 1 88 ? -17.577 0.229 3.827 1.00 90.69 88 GLU A C 1
ATOM 718 O O . GLU A 1 88 ? -16.812 -0.106 2.915 1.00 90.69 88 GLU A O 1
ATOM 723 N N . LEU A 1 89 ? -17.114 0.522 5.051 1.00 92.81 89 LEU A N 1
ATOM 724 C CA . LEU A 1 89 ? -15.689 0.571 5.413 1.00 92.81 89 LEU A CA 1
ATOM 725 C C . LEU A 1 89 ? -14.882 -0.635 4.903 1.00 92.81 89 LEU A C 1
ATOM 727 O O . LEU A 1 89 ? -13.803 -0.478 4.328 1.00 92.81 89 LEU A O 1
ATOM 731 N N . ILE A 1 90 ? -15.397 -1.852 5.095 1.00 95.12 90 ILE A N 1
ATOM 732 C CA . ILE A 1 90 ? -14.706 -3.089 4.701 1.00 95.12 90 ILE A CA 1
ATOM 733 C C . ILE A 1 90 ? -14.514 -3.171 3.186 1.00 95.12 90 ILE A C 1
ATOM 735 O O . ILE A 1 90 ? -13.455 -3.622 2.736 1.00 95.12 90 ILE A O 1
ATOM 739 N N . ASP A 1 91 ? -15.480 -2.694 2.408 1.00 93.75 91 ASP A N 1
ATOM 740 C CA . ASP A 1 91 ? -15.421 -2.685 0.948 1.00 93.75 91 ASP A CA 1
ATOM 741 C C . ASP A 1 91 ? -14.504 -1.578 0.425 1.00 93.75 91 ASP A C 1
ATOM 743 O O . ASP A 1 91 ? -13.733 -1.800 -0.521 1.00 93.75 91 ASP A O 1
ATOM 747 N N . LYS A 1 92 ? -14.487 -0.410 1.084 1.00 94.31 92 LYS A N 1
ATOM 748 C CA . LYS A 1 92 ? -13.514 0.655 0.789 1.00 94.31 92 LYS A CA 1
ATOM 749 C C . LYS A 1 92 ? -12.084 0.140 0.937 1.00 94.31 92 LYS A C 1
ATOM 751 O O . LYS A 1 92 ? -11.276 0.297 0.019 1.00 94.31 92 LYS A O 1
ATOM 756 N N . ILE A 1 93 ? -11.786 -0.538 2.048 1.00 96.00 93 ILE A N 1
ATOM 757 C CA . ILE A 1 93 ? -10.459 -1.114 2.304 1.00 96.00 93 ILE A CA 1
ATOM 758 C C . ILE A 1 93 ? -10.188 -2.300 1.363 1.00 96.00 93 ILE A C 1
ATOM 760 O O . ILE A 1 93 ? -9.098 -2.436 0.802 1.00 96.00 93 ILE A O 1
ATOM 764 N N . GLY A 1 94 ? -11.181 -3.167 1.159 1.00 96.06 94 GLY A N 1
ATOM 765 C CA . GLY A 1 94 ? -11.071 -4.354 0.311 1.00 96.06 94 GLY A CA 1
ATOM 766 C C . GLY A 1 94 ? -10.764 -4.019 -1.149 1.00 96.06 94 GLY A C 1
ATOM 767 O O . GLY A 1 94 ? -9.936 -4.686 -1.779 1.00 96.06 94 GLY A O 1
ATOM 768 N N . SER A 1 95 ? -11.373 -2.958 -1.677 1.00 95.00 95 SER A N 1
ATOM 769 C CA . SER A 1 95 ? -11.110 -2.477 -3.034 1.00 95.00 95 SER A CA 1
ATOM 770 C C . SER A 1 95 ? -9.691 -1.918 -3.197 1.00 95.00 95 SER A C 1
ATOM 772 O O . SER A 1 95 ? -9.059 -2.222 -4.210 1.00 95.00 95 SER A O 1
ATOM 774 N N . GLU A 1 96 ? -9.135 -1.224 -2.196 1.00 95.81 96 GLU A N 1
ATOM 775 C CA . GLU A 1 96 ? -7.717 -0.815 -2.199 1.00 95.81 96 GLU A CA 1
ATOM 776 C C . GLU A 1 96 ? -6.775 -2.025 -2.227 1.00 95.81 96 GLU A C 1
ATOM 778 O O . GLU A 1 96 ? -5.879 -2.121 -3.069 1.00 95.81 96 GLU A O 1
ATOM 783 N N . ILE A 1 97 ? -7.022 -3.024 -1.371 1.00 97.62 97 ILE A N 1
ATOM 784 C CA . ILE A 1 97 ? -6.230 -4.264 -1.353 1.00 97.62 97 ILE A CA 1
ATOM 785 C C . ILE A 1 97 ? -6.271 -4.951 -2.724 1.00 97.62 97 ILE A C 1
ATOM 787 O O . ILE A 1 97 ? -5.239 -5.421 -3.217 1.00 97.62 97 ILE A O 1
ATOM 791 N N . LYS A 1 98 ? -7.454 -5.031 -3.347 1.00 97.62 98 LYS A N 1
ATOM 792 C CA . LYS A 1 98 ? -7.641 -5.647 -4.668 1.00 97.62 98 LYS A CA 1
ATOM 793 C C . LYS A 1 98 ? -6.872 -4.887 -5.748 1.00 97.62 98 LYS A C 1
ATOM 795 O O . LYS A 1 98 ? -6.139 -5.520 -6.510 1.00 97.62 98 LYS A O 1
ATOM 800 N N . LEU A 1 99 ? -6.990 -3.562 -5.775 1.00 96.38 99 LEU A N 1
ATOM 801 C CA . LEU A 1 99 ? -6.289 -2.699 -6.723 1.00 96.38 99 LEU A CA 1
ATOM 802 C C . LEU A 1 99 ? -4.769 -2.875 -6.613 1.00 96.38 99 LEU A C 1
ATOM 804 O O . LEU A 1 99 ? -4.088 -3.153 -7.600 1.00 96.38 99 LEU A O 1
ATOM 808 N N . ILE A 1 100 ? -4.231 -2.830 -5.394 1.00 97.69 100 ILE A N 1
ATOM 809 C CA . ILE A 1 100 ? -2.791 -2.977 -5.162 1.00 97.69 100 ILE A CA 1
ATOM 810 C C . ILE A 1 100 ? -2.306 -4.379 -5.547 1.00 97.69 100 ILE A C 1
ATOM 812 O O . ILE A 1 100 ? -1.228 -4.529 -6.130 1.00 97.69 100 ILE A O 1
ATOM 816 N N . LYS A 1 101 ? -3.091 -5.432 -5.278 1.00 98.00 101 LYS A N 1
ATOM 817 C CA . LYS A 1 101 ? -2.773 -6.795 -5.738 1.00 98.00 101 LYS A CA 1
ATOM 818 C C . LYS A 1 101 ? -2.685 -6.865 -7.265 1.00 98.00 101 LYS A C 1
ATOM 820 O O . LYS A 1 101 ? -1.741 -7.470 -7.780 1.00 98.00 101 LYS A O 1
ATOM 825 N N . GLN A 1 102 ? -3.611 -6.223 -7.979 1.00 97.38 102 GLN A N 1
ATOM 826 C CA . GLN A 1 102 ? -3.579 -6.142 -9.443 1.00 97.38 102 GLN A CA 1
ATOM 827 C C . GLN A 1 102 ? -2.332 -5.399 -9.935 1.00 97.38 102 GLN A C 1
ATOM 829 O O . GLN A 1 102 ? -1.602 -5.933 -10.773 1.00 97.38 102 GLN A O 1
ATOM 834 N N . TYR A 1 103 ? -2.015 -4.237 -9.354 1.00 97.88 103 TYR A N 1
ATOM 835 C CA . TYR A 1 103 ? -0.804 -3.485 -9.695 1.00 97.88 103 TYR A CA 1
ATOM 836 C C . TYR A 1 103 ? 0.458 -4.325 -9.506 1.00 97.88 103 TYR A C 1
ATOM 838 O O . TYR A 1 103 ? 1.295 -4.415 -10.405 1.00 97.88 103 TYR A O 1
ATOM 846 N N . ARG A 1 104 ? 0.580 -5.022 -8.372 1.00 97.56 104 ARG A N 1
ATOM 847 C CA . ARG A 1 104 ? 1.723 -5.909 -8.114 1.00 97.56 104 ARG A CA 1
ATOM 848 C C . ARG A 1 104 ? 1.820 -7.050 -9.115 1.00 97.56 104 ARG A C 1
ATOM 850 O O . ARG A 1 104 ? 2.932 -7.399 -9.499 1.00 97.56 104 ARG A O 1
ATOM 857 N N . SER A 1 105 ? 0.698 -7.631 -9.536 1.00 96.94 105 SER A N 1
ATOM 858 C CA . SER A 1 105 ? 0.692 -8.681 -10.562 1.00 96.94 105 SER A CA 1
ATOM 859 C C . SER A 1 105 ? 1.302 -8.177 -11.876 1.00 96.94 105 SER A C 1
ATOM 861 O O . SER A 1 105 ? 2.227 -8.793 -12.410 1.00 96.94 105 SER A O 1
ATOM 863 N N . ILE A 1 106 ? 0.871 -6.995 -12.328 1.00 96.75 106 ILE A N 1
ATOM 864 C CA . ILE A 1 106 ? 1.374 -6.348 -13.549 1.00 96.75 106 ILE A CA 1
ATOM 865 C C . ILE A 1 106 ? 2.876 -6.055 -13.433 1.00 96.75 106 ILE A C 1
ATOM 867 O O . ILE A 1 106 ? 3.647 -6.422 -14.321 1.00 96.75 106 ILE A O 1
ATOM 871 N N . ILE A 1 107 ? 3.322 -5.465 -12.317 1.00 97.88 107 ILE A N 1
ATOM 872 C CA . ILE A 1 107 ? 4.742 -5.149 -12.099 1.00 97.88 107 ILE A CA 1
ATOM 873 C C . ILE A 1 107 ? 5.598 -6.420 -12.013 1.00 97.88 107 ILE A C 1
ATOM 875 O O . ILE A 1 107 ? 6.668 -6.480 -12.617 1.00 97.88 107 ILE A O 1
ATOM 879 N N . LYS A 1 108 ? 5.138 -7.468 -11.319 1.00 96.94 108 LYS A N 1
ATOM 880 C CA . LYS A 1 108 ? 5.850 -8.755 -11.259 1.00 96.94 108 LYS A CA 1
ATOM 881 C C . LYS A 1 108 ? 6.020 -9.367 -12.645 1.00 96.94 108 LYS A C 1
ATOM 883 O O . LYS A 1 108 ? 7.112 -9.840 -12.961 1.00 96.94 108 LYS A O 1
ATOM 888 N N . LYS A 1 109 ? 4.977 -9.322 -13.482 1.00 95.75 109 LYS A N 1
ATOM 889 C CA . LYS A 1 109 ? 5.067 -9.773 -14.876 1.00 95.75 109 LYS A CA 1
ATOM 890 C C . LYS A 1 109 ? 6.084 -8.937 -15.657 1.00 95.75 109 LYS A C 1
ATOM 892 O O . LYS A 1 109 ? 6.924 -9.516 -16.336 1.00 95.75 109 LYS A O 1
ATOM 897 N N . ALA A 1 110 ? 6.070 -7.612 -15.494 1.00 96.31 110 ALA A N 1
ATOM 898 C CA . ALA A 1 110 ? 7.022 -6.701 -16.137 1.00 96.31 110 ALA A CA 1
ATOM 899 C C . ALA A 1 110 ? 8.487 -6.983 -15.756 1.00 96.31 110 ALA A C 1
ATOM 901 O O . ALA A 1 1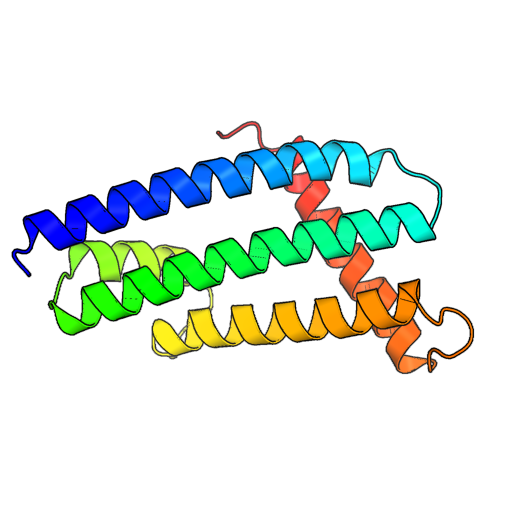10 ? 9.378 -6.851 -16.590 1.00 96.31 110 ALA A O 1
ATOM 902 N N . ILE A 1 111 ? 8.741 -7.385 -14.506 1.00 96.38 111 ILE A N 1
ATOM 903 C CA . ILE A 1 111 ? 10.079 -7.769 -14.030 1.00 96.38 111 ILE A CA 1
ATOM 904 C C . ILE A 1 111 ? 10.503 -9.123 -14.609 1.00 96.38 111 ILE A C 1
ATOM 906 O O . ILE A 1 111 ? 11.651 -9.278 -15.025 1.00 96.38 111 ILE A O 1
ATOM 910 N N . LYS A 1 112 ? 9.600 -10.113 -14.585 1.00 96.00 112 LYS A N 1
ATOM 911 C CA . LYS A 1 112 ? 9.914 -11.507 -14.932 1.00 96.00 112 LYS A CA 1
ATOM 912 C C . LYS A 1 112 ? 9.988 -11.736 -16.443 1.00 96.00 112 LYS A C 1
ATOM 914 O O . LYS A 1 112 ? 10.842 -12.487 -16.899 1.00 96.00 112 LYS A O 1
ATOM 919 N N . TYR A 1 113 ? 9.113 -11.084 -17.204 1.00 94.25 113 TYR A N 1
ATOM 920 C CA . TYR A 1 113 ? 8.934 -11.300 -18.639 1.00 94.25 113 TYR A CA 1
ATOM 921 C C . TYR A 1 113 ? 8.801 -9.967 -19.401 1.00 94.25 113 TYR A C 1
ATOM 923 O O . TYR A 1 113 ? 7.758 -9.704 -20.006 1.00 94.25 113 TYR A O 1
ATOM 931 N N . PRO A 1 114 ? 9.835 -9.103 -19.395 1.00 88.94 114 PRO A N 1
ATOM 932 C CA . PRO A 1 114 ? 9.749 -7.757 -19.970 1.00 88.94 114 PRO A CA 1
ATOM 933 C C . PRO A 1 114 ? 9.390 -7.752 -21.466 1.00 88.94 114 PRO A C 1
ATOM 935 O O . PRO A 1 114 ? 8.643 -6.884 -21.913 1.00 88.94 114 PRO A O 1
ATOM 938 N N . SER A 1 115 ? 9.857 -8.745 -22.229 1.00 91.06 115 SER A N 1
ATOM 939 C CA . SER A 1 115 ? 9.599 -8.859 -23.673 1.00 91.06 115 SER A CA 1
ATOM 940 C C . SER A 1 115 ? 8.209 -9.408 -24.020 1.00 91.06 115 SER A C 1
ATOM 942 O O . SER A 1 115 ? 7.779 -9.283 -25.160 1.00 91.06 115 SER A O 1
ATOM 944 N N . TYR A 1 116 ? 7.486 -9.983 -23.051 1.00 90.62 116 TYR A N 1
ATOM 945 C CA . TYR A 1 116 ? 6.198 -10.665 -23.263 1.00 90.62 116 TYR A CA 1
ATOM 946 C C . TYR A 1 116 ? 5.001 -9.859 -22.740 1.00 90.62 116 TYR A C 1
ATOM 948 O O . TYR A 1 116 ? 3.921 -10.405 -22.502 1.00 90.62 116 TYR A O 1
ATOM 956 N N . GLN A 1 117 ? 5.188 -8.558 -22.511 1.00 90.12 117 GLN A N 1
ATOM 957 C CA . GLN A 1 117 ? 4.094 -7.672 -22.131 1.00 90.12 117 GLN A CA 1
ATOM 958 C C . GLN A 1 117 ? 3.309 -7.227 -23.362 1.00 90.12 117 GLN A C 1
ATOM 960 O O . GLN A 1 117 ? 3.900 -6.760 -24.339 1.00 90.12 117 GLN A O 1
ATOM 965 N N . THR A 1 118 ? 1.981 -7.278 -23.289 1.00 92.44 118 THR A N 1
ATOM 966 C CA . THR A 1 118 ? 1.127 -6.655 -24.308 1.00 92.44 118 THR A CA 1
ATOM 967 C C . THR A 1 118 ? 1.262 -5.130 -24.266 1.00 92.44 118 THR A C 1
ATOM 969 O O . THR A 1 118 ? 1.764 -4.552 -23.298 1.00 92.44 118 THR A O 1
ATOM 972 N N . PHE A 1 119 ? 0.792 -4.439 -25.308 1.00 93.19 119 PHE A N 1
ATOM 973 C CA . PHE A 1 119 ? 0.752 -2.973 -25.311 1.00 93.19 119 PHE A CA 1
ATOM 974 C C . PHE A 1 119 ? -0.003 -2.411 -24.092 1.00 93.19 119 PHE A C 1
ATOM 976 O O . PHE A 1 119 ? 0.496 -1.507 -23.420 1.00 93.19 119 PHE A O 1
ATOM 983 N N . VAL A 1 120 ? -1.152 -3.006 -23.757 1.00 94.12 120 VAL A N 1
ATOM 984 C CA . VAL A 1 120 ? -1.976 -2.619 -22.602 1.00 94.12 120 VAL A CA 1
ATOM 985 C C . VAL A 1 120 ? -1.217 -2.821 -21.290 1.00 94.12 120 VAL A C 1
ATOM 987 O O . VAL A 1 120 ? -1.198 -1.930 -20.445 1.00 94.12 120 VAL A O 1
ATOM 990 N N . GLU A 1 121 ? -0.516 -3.944 -21.127 1.00 93.12 121 GLU A N 1
ATOM 991 C CA . GLU A 1 121 ? 0.279 -4.211 -19.921 1.00 93.12 121 GLU A CA 1
ATOM 992 C C . GLU A 1 121 ? 1.459 -3.246 -19.773 1.00 93.12 121 GLU A C 1
ATOM 994 O O . GLU A 1 121 ? 1.768 -2.808 -18.661 1.00 93.12 121 GLU A O 1
ATOM 999 N N . ARG A 1 122 ? 2.105 -2.871 -20.885 1.00 94.25 122 ARG A N 1
ATOM 1000 C CA . ARG A 1 122 ? 3.161 -1.849 -20.883 1.00 94.25 122 ARG A CA 1
ATOM 1001 C C . ARG A 1 122 ? 2.610 -0.487 -20.472 1.00 94.25 122 ARG A C 1
ATOM 1003 O O . ARG A 1 122 ? 3.229 0.185 -19.647 1.00 94.25 122 ARG A O 1
ATOM 1010 N N . ARG A 1 123 ? 1.443 -0.103 -20.998 1.00 96.06 123 ARG A N 1
ATOM 1011 C CA . ARG A 1 123 ? 0.756 1.143 -20.631 1.00 96.06 123 ARG A CA 1
ATOM 1012 C C . ARG A 1 123 ? 0.377 1.149 -19.148 1.00 96.06 123 ARG A C 1
ATOM 1014 O O . ARG A 1 123 ? 0.716 2.097 -18.448 1.00 96.06 123 ARG A O 1
ATOM 1021 N N . ALA A 1 124 ? -0.227 0.071 -18.652 1.00 96.56 124 ALA A N 1
ATOM 1022 C CA . ALA A 1 124 ? -0.577 -0.072 -17.241 1.00 96.56 124 ALA A CA 1
ATOM 1023 C C . ALA A 1 124 ? 0.664 -0.012 -16.336 1.00 96.56 124 ALA A C 1
ATOM 1025 O O . ALA A 1 124 ? 0.666 0.695 -15.335 1.00 96.56 124 ALA A O 1
ATOM 1026 N N . THR A 1 125 ? 1.756 -0.680 -16.724 1.00 97.31 125 THR A N 1
ATOM 1027 C CA . THR A 1 125 ? 3.042 -0.610 -16.009 1.00 97.31 125 THR A CA 1
ATOM 1028 C C . THR A 1 125 ? 3.526 0.836 -15.882 1.00 97.31 125 THR A C 1
ATOM 1030 O O . THR A 1 125 ? 3.952 1.239 -14.805 1.00 97.31 125 THR A O 1
ATOM 1033 N N . GLN A 1 126 ? 3.453 1.632 -16.954 1.00 96.88 126 GLN A N 1
ATOM 1034 C CA . GLN A 1 126 ? 3.856 3.042 -16.918 1.00 96.88 126 GLN A CA 1
ATOM 1035 C C . GLN A 1 126 ? 2.982 3.877 -15.979 1.00 96.88 126 GLN A C 1
ATOM 1037 O O . GLN A 1 126 ? 3.520 4.679 -15.224 1.00 96.88 126 GLN A O 1
ATOM 1042 N N . GLU A 1 127 ? 1.663 3.694 -16.006 1.00 98.00 127 GLU A N 1
ATOM 1043 C CA . GLU A 1 127 ? 0.756 4.437 -15.122 1.00 98.00 127 GLU A CA 1
ATOM 1044 C C . GLU A 1 127 ? 0.951 4.058 -13.651 1.00 98.00 127 GLU A C 1
ATOM 1046 O O . GLU A 1 127 ? 1.031 4.938 -12.799 1.00 98.00 127 GLU A O 1
ATOM 1051 N N . ILE A 1 128 ? 1.171 2.774 -13.353 1.00 98.00 128 ILE A N 1
ATOM 1052 C CA . ILE A 1 128 ? 1.527 2.326 -11.998 1.00 98.00 128 ILE A CA 1
ATOM 1053 C C . ILE A 1 128 ? 2.857 2.949 -11.557 1.00 98.00 128 ILE A C 1
ATOM 1055 O O . ILE A 1 128 ? 2.977 3.411 -10.424 1.00 98.00 128 ILE A O 1
ATOM 1059 N N . VAL A 1 129 ? 3.860 2.984 -12.442 1.00 97.38 129 VAL A N 1
ATOM 1060 C CA . VAL A 1 129 ? 5.148 3.628 -12.149 1.00 97.38 129 VAL A CA 1
ATOM 1061 C C . VAL A 1 129 ? 4.947 5.107 -11.830 1.00 97.38 129 VAL A C 1
ATOM 1063 O O . VAL A 1 129 ? 5.470 5.565 -10.820 1.00 97.38 129 VAL A O 1
ATOM 1066 N N . LYS A 1 130 ? 4.179 5.845 -12.641 1.00 97.06 130 LYS A N 1
ATOM 1067 C CA . LYS A 1 130 ? 3.883 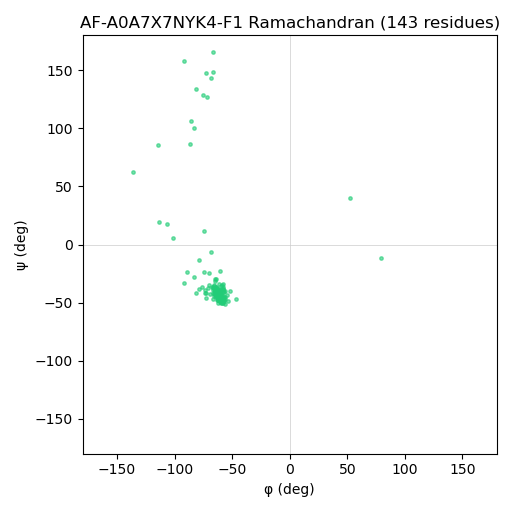7.263 -12.388 1.00 97.06 130 LYS A CA 1
ATOM 1068 C C . LYS A 1 130 ? 3.202 7.455 -11.037 1.00 97.06 130 LYS A C 1
ATOM 1070 O O . LYS A 1 130 ? 3.694 8.230 -10.229 1.00 97.06 130 LYS A O 1
ATOM 1075 N N . TYR A 1 131 ? 2.143 6.694 -10.769 1.00 96.69 131 TYR A N 1
ATOM 1076 C CA . TYR A 1 131 ? 1.412 6.740 -9.503 1.00 96.69 131 TYR A CA 1
ATOM 1077 C C . TYR A 1 131 ? 2.333 6.548 -8.289 1.00 96.69 131 TYR A C 1
ATOM 1079 O O . TYR A 1 131 ? 2.311 7.350 -7.359 1.00 96.69 131 TYR A O 1
ATOM 1087 N N . VAL A 1 132 ? 3.193 5.522 -8.306 1.00 97.00 132 VAL A N 1
ATOM 1088 C CA . VAL A 1 132 ? 4.105 5.255 -7.182 1.00 97.00 132 VAL A CA 1
ATOM 1089 C C . VAL A 1 132 ? 5.200 6.319 -7.066 1.00 97.00 132 VAL A C 1
ATOM 1091 O O . VAL A 1 132 ? 5.591 6.663 -5.954 1.00 97.00 132 VAL A O 1
ATOM 1094 N N . ILE A 1 133 ? 5.689 6.865 -8.183 1.00 95.75 133 ILE A N 1
ATOM 1095 C CA . ILE A 1 133 ? 6.681 7.948 -8.165 1.00 95.75 133 ILE A CA 1
ATOM 1096 C C . ILE A 1 133 ? 6.094 9.231 -7.576 1.00 95.75 133 ILE A C 1
ATOM 1098 O O . ILE A 1 133 ? 6.763 9.870 -6.767 1.00 95.75 133 ILE A O 1
ATOM 1102 N N . GLU A 1 134 ? 4.858 9.587 -7.926 1.00 95.19 134 GLU A N 1
ATOM 1103 C CA . GLU A 1 134 ? 4.185 10.746 -7.335 1.00 95.19 134 GLU A CA 1
ATOM 1104 C C . GLU A 1 134 ? 4.015 10.578 -5.825 1.00 95.19 134 GLU A C 1
ATOM 1106 O O . GLU A 1 134 ? 4.388 11.470 -5.065 1.00 95.19 134 GLU A O 1
ATOM 1111 N N . GLN A 1 135 ? 3.595 9.398 -5.359 1.00 93.88 135 GLN A N 1
ATOM 1112 C CA . GLN A 1 135 ? 3.567 9.140 -3.919 1.00 93.88 135 GLN A CA 1
ATOM 1113 C C . GLN A 1 135 ? 4.952 9.247 -3.280 1.00 93.88 135 GLN A C 1
ATOM 1115 O O . GLN A 1 135 ? 5.098 9.872 -2.232 1.00 93.88 135 GLN A O 1
ATOM 1120 N N . ALA A 1 136 ? 5.979 8.657 -3.896 1.00 93.75 136 ALA A N 1
ATOM 1121 C CA . ALA A 1 136 ? 7.341 8.709 -3.377 1.00 93.75 136 ALA A CA 1
ATOM 1122 C C . ALA A 1 136 ? 7.845 10.154 -3.228 1.00 93.75 136 ALA A C 1
ATOM 1124 O O . ALA A 1 136 ? 8.485 10.474 -2.227 1.00 93.75 136 ALA A O 1
ATOM 1125 N N . ARG A 1 137 ? 7.502 11.039 -4.174 1.00 93.38 137 ARG A N 1
ATOM 1126 C CA . ARG A 1 137 ? 7.778 12.480 -4.076 1.00 93.38 137 ARG A CA 1
ATOM 1127 C C . ARG A 1 137 ? 7.069 13.102 -2.878 1.00 93.38 137 ARG A C 1
ATOM 1129 O O . ARG A 1 137 ? 7.713 13.813 -2.106 1.00 93.38 137 ARG A O 1
ATOM 1136 N N . SER A 1 138 ? 5.791 12.786 -2.667 1.00 90.62 138 SER A N 1
ATOM 1137 C CA . SER A 1 138 ? 5.045 13.261 -1.496 1.00 90.62 138 SER A CA 1
ATOM 1138 C C . SER A 1 138 ? 5.696 12.833 -0.175 1.00 90.62 138 SER A C 1
ATOM 1140 O O . SER A 1 138 ? 5.785 13.654 0.731 1.00 90.62 138 SER A O 1
ATOM 1142 N N . TYR A 1 139 ? 6.227 11.608 -0.066 1.00 86.06 139 TYR A N 1
ATOM 1143 C CA . TYR A 1 139 ? 6.957 11.150 1.134 1.00 86.06 139 TYR A CA 1
ATOM 1144 C C . TYR A 1 139 ? 8.262 11.906 1.397 1.00 86.06 139 TYR A C 1
ATOM 1146 O O . TYR A 1 139 ? 8.683 12.023 2.548 1.00 86.06 139 TYR A O 1
ATOM 1154 N N . THR A 1 140 ? 8.936 12.370 0.345 1.00 80.62 140 THR A N 1
ATOM 1155 C CA . THR A 1 140 ? 10.176 13.147 0.483 1.00 80.62 140 THR A CA 1
ATOM 1156 C C . THR A 1 140 ? 9.926 14.629 0.752 1.00 80.62 140 THR A C 1
ATOM 1158 O O . THR A 1 140 ? 10.753 15.265 1.395 1.00 80.62 140 THR A O 1
ATOM 1161 N N . LEU A 1 141 ? 8.796 15.171 0.285 1.00 77.25 141 LEU A N 1
ATOM 1162 C CA . LEU A 1 141 ? 8.390 16.563 0.510 1.00 77.25 141 LEU A CA 1
ATOM 1163 C C . LEU A 1 141 ? 7.744 16.754 1.889 1.00 77.25 141 LEU A C 1
ATOM 1165 O O . LEU A 1 141 ? 8.034 17.725 2.583 1.00 77.25 141 LEU A O 1
ATOM 1169 N N . ASN A 1 142 ? 6.890 15.817 2.305 1.00 67.31 142 ASN A N 1
ATOM 1170 C CA . ASN A 1 142 ? 6.208 15.881 3.590 1.00 67.31 142 ASN A CA 1
ATOM 1171 C C . ASN A 1 142 ? 7.092 15.273 4.686 1.00 67.31 142 ASN A C 1
ATOM 1173 O O . ASN A 1 142 ? 7.237 14.057 4.807 1.00 67.31 142 ASN A O 1
ATOM 1177 N N . ASN A 1 143 ? 7.657 16.131 5.535 1.00 52.53 143 ASN A N 1
ATOM 1178 C CA . ASN A 1 143 ? 8.470 15.730 6.688 1.00 52.53 143 ASN A CA 1
ATOM 1179 C C . ASN A 1 143 ? 7.667 15.163 7.877 1.00 52.53 143 ASN A C 1
ATOM 1181 O O . ASN A 1 143 ? 8.236 14.978 8.946 1.00 52.53 143 ASN A O 1
ATOM 1185 N N . TYR A 1 144 ?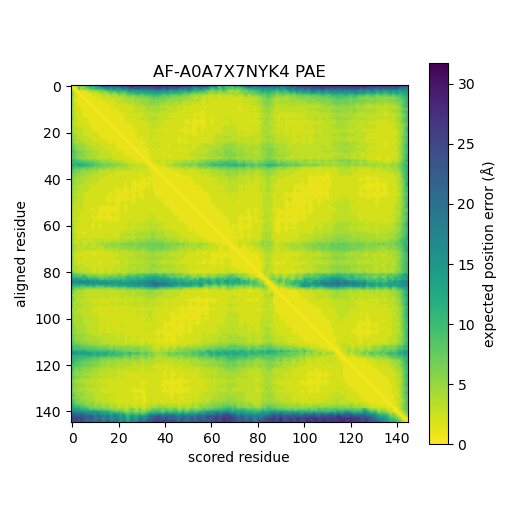 6.381 14.846 7.722 1.00 45.34 144 TYR A N 1
ATOM 1186 C CA . TYR A 1 144 ? 5.555 14.376 8.834 1.00 45.34 144 TYR A CA 1
ATOM 1187 C C . TYR A 1 144 ? 5.715 12.872 9.079 1.00 45.34 144 TYR A C 1
ATOM 1189 O O . TYR A 1 144 ? 5.110 12.058 8.383 1.00 45.34 144 TYR A O 1
ATOM 1197 N N . LEU A 1 145 ? 6.519 12.533 10.093 1.00 46.38 145 LEU A N 1
ATOM 1198 C CA . LEU A 1 145 ? 6.428 11.314 10.909 1.00 46.38 145 LEU A CA 1
ATOM 1199 C C . LEU A 1 145 ? 6.810 11.610 12.362 1.00 46.38 145 LEU A C 1
ATOM 1201 O O . LEU A 1 145 ? 7.714 12.449 12.549 1.00 46.38 145 LEU A O 1
#

pLDDT: mean 92.51, std 8.66, range [45.34, 98.19]

Radius of gyration: 17.16 Å; Cα contacts (8 Å, |Δi|>4): 116; chains: 1; bounding box: 40×28×52 Å

Sequence (145 aa):
MAQQQVIALYKDILGQVKQIELSKKNLSSRLLMVKERKTRLVLINNFLYFERCKHELFRNAAVIALNNRESSVIESLEKLYSYKDGAELIDKIGSEIKLIKQYRSIIKKAIKYPSYQTFVERRATQEIVKYVIEQARSYTLNNYL

Solvent-accessible surface area (backbone atoms only — not comparable to full-atom values): 8014 Å² total; per-residue (Å²): 128,59,71,70,57,56,54,51,52,45,52,53,48,51,52,52,39,51,55,43,51,52,51,44,40,59,48,20,60,53,50,75,68,53,80,55,66,64,64,37,48,52,48,49,44,50,47,43,47,47,53,34,52,45,38,52,51,52,43,52,47,46,54,54,23,62,76,64,67,38,58,72,59,44,56,57,51,44,64,77,50,56,93,55,75,94,60,57,68,67,55,56,39,49,49,52,39,51,51,39,51,52,54,40,53,51,43,50,44,50,66,76,41,62,89,75,54,52,73,67,54,51,51,51,45,51,51,53,50,50,55,53,49,55,51,27,50,50,49,72,71,48,82,84,124

Secondary structure (DSSP, 8-state):
--HHHHHHHHHHHHHHHHHHHHHHHHHHHHHHH---HHHHHHHHHHHHHHHHHHHHHHHHHHHHHHHTT-HHHHHHHHHHTTTSTTS-HHHHHHHHHHHHHHHHHHHHHHHH-GGG--HHHHHHHHHHHHHHHHHHHHHHH----